Protein AF-A0A9E3S420-F1 (afdb_monomer_lite)

Radius of gyration: 16.1 Å; chains: 1; bounding box: 40×20×43 Å

pLDDT: mean 72.17, std 12.73, range [37.16, 86.69]

Foldseek 3Di:
DPPLVVVCVQAQVWDWDADVVLRFIDIDGDLVSLVPDPPDDPVSSVVSVVVNVVVRVVRVVVVVVVVVVVVPDD

Structure (mmCIF, N/CA/C/O backbone):
data_AF-A0A9E3S420-F1
#
_entry.id   AF-A0A9E3S420-F1
#
loop_
_atom_site.group_PDB
_atom_site.id
_atom_site.type_symbol
_atom_site.label_atom_id
_atom_site.label_alt_id
_ato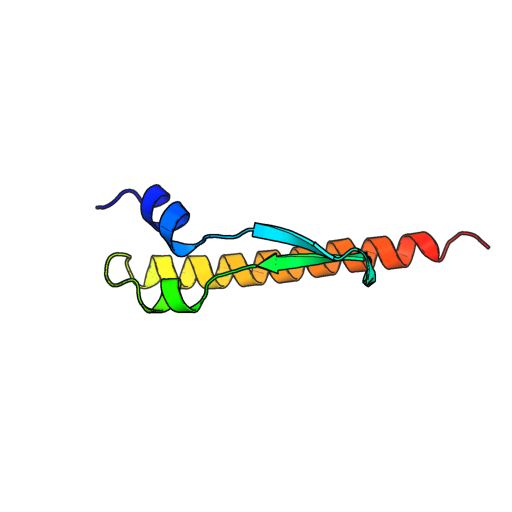m_site.label_comp_id
_atom_site.label_asym_id
_atom_site.label_entity_id
_atom_site.label_seq_id
_atom_site.pdbx_PDB_ins_code
_atom_site.Cartn_x
_atom_site.Cartn_y
_atom_site.Cartn_z
_atom_site.occupancy
_atom_site.B_iso_or_equiv
_atom_site.auth_seq_id
_atom_site.auth_comp_id
_atom_site.auth_asym_id
_atom_site.auth_atom_id
_atom_site.pdbx_PDB_model_num
ATOM 1 N N . MET A 1 1 ? -15.075 -11.042 15.701 1.00 48.34 1 MET A N 1
ATOM 2 C CA . MET A 1 1 ? -14.174 -10.087 15.019 1.00 48.34 1 MET A CA 1
ATOM 3 C C . MET A 1 1 ? -14.549 -10.111 13.548 1.00 48.34 1 MET A C 1
ATOM 5 O O . MET A 1 1 ? -14.612 -11.225 13.033 1.00 48.34 1 MET A O 1
ATOM 9 N N . PRO A 1 2 ? -14.853 -8.973 12.894 1.00 51.28 2 PRO A N 1
ATOM 10 C CA . PRO A 1 2 ? -15.008 -8.970 11.442 1.00 51.28 2 PRO A CA 1
ATOM 11 C C . PRO A 1 2 ? -13.752 -9.601 10.847 1.00 51.28 2 PRO A C 1
ATOM 13 O O . PRO A 1 2 ? -12.642 -9.356 11.335 1.00 51.28 2 PRO A O 1
ATOM 16 N N . ALA A 1 3 ? -13.928 -10.504 9.887 1.00 60.16 3 ALA A N 1
ATOM 17 C CA . ALA A 1 3 ? -12.810 -11.256 9.355 1.00 60.16 3 ALA A CA 1
ATOM 18 C C . ALA A 1 3 ? -11.830 -10.254 8.735 1.00 60.16 3 ALA A C 1
ATOM 20 O O . ALA A 1 3 ? -12.204 -9.487 7.857 1.00 60.16 3 ALA A O 1
ATOM 21 N N . LEU A 1 4 ? -10.573 -10.256 9.179 1.00 60.25 4 LEU A N 1
ATOM 22 C CA . LEU A 1 4 ? -9.500 -9.362 8.714 1.00 60.25 4 LEU A CA 1
ATOM 23 C C . LEU A 1 4 ? -9.454 -9.210 7.174 1.00 60.25 4 LEU A C 1
ATOM 25 O O . LEU A 1 4 ? -9.091 -8.157 6.654 1.00 60.25 4 LEU A O 1
ATOM 29 N N . LYS A 1 5 ? -9.870 -10.263 6.453 1.00 58.38 5 LYS A N 1
ATOM 30 C CA . LYS A 1 5 ? -10.036 -10.310 4.993 1.00 58.38 5 LYS A CA 1
ATOM 31 C C . LYS A 1 5 ? -11.061 -9.307 4.443 1.00 58.38 5 LYS A C 1
ATOM 33 O O . LYS A 1 5 ? -10.811 -8.727 3.393 1.00 58.38 5 LYS A O 1
ATOM 38 N N . GLU A 1 6 ? -12.177 -9.080 5.130 1.00 60.28 6 GLU A N 1
ATOM 39 C CA . GLU A 1 6 ? -13.210 -8.117 4.721 1.00 60.28 6 GLU A CA 1
ATOM 40 C C . GLU A 1 6 ? -12.735 -6.673 4.932 1.00 60.28 6 GLU A C 1
ATOM 42 O O . GLU A 1 6 ? -12.869 -5.861 4.019 1.00 60.28 6 GLU A O 1
ATOM 47 N N . CYS A 1 7 ? -12.064 -6.382 6.059 1.00 61.44 7 CYS A N 1
ATOM 48 C CA . CYS A 1 7 ? -11.370 -5.100 6.276 1.00 61.44 7 CYS A CA 1
ATOM 49 C C . CYS A 1 7 ? -10.342 -4.834 5.160 1.00 61.44 7 CYS A C 1
ATOM 51 O O . CYS A 1 7 ? -10.259 -3.721 4.647 1.00 61.44 7 CYS A O 1
ATOM 53 N N . PHE A 1 8 ? -9.573 -5.853 4.753 1.00 62.19 8 PHE A N 1
ATOM 54 C CA . PHE A 1 8 ? -8.598 -5.730 3.664 1.00 62.19 8 PHE A CA 1
ATOM 55 C C . PHE A 1 8 ? -9.280 -5.379 2.336 1.00 62.19 8 PHE A C 1
ATOM 57 O O . PHE A 1 8 ? -8.890 -4.421 1.677 1.00 62.19 8 PHE A O 1
ATOM 64 N N . GLY A 1 9 ? -10.322 -6.118 1.948 1.00 62.34 9 GLY A N 1
ATOM 65 C CA . GLY A 1 9 ? -11.040 -5.874 0.694 1.00 62.34 9 GLY A CA 1
ATOM 66 C C . GLY A 1 9 ? -11.711 -4.498 0.634 1.00 62.34 9 GLY A C 1
ATOM 67 O O . GLY A 1 9 ? -11.706 -3.863 -0.417 1.00 62.34 9 GLY A O 1
ATOM 68 N N . GLN A 1 10 ? -12.241 -4.016 1.761 1.00 62.38 10 GLN A N 1
ATOM 69 C CA . GLN A 1 10 ? -12.938 -2.729 1.836 1.00 62.38 10 GLN A CA 1
ATOM 70 C C . GLN A 1 10 ? -11.993 -1.520 1.903 1.00 62.38 10 GLN A 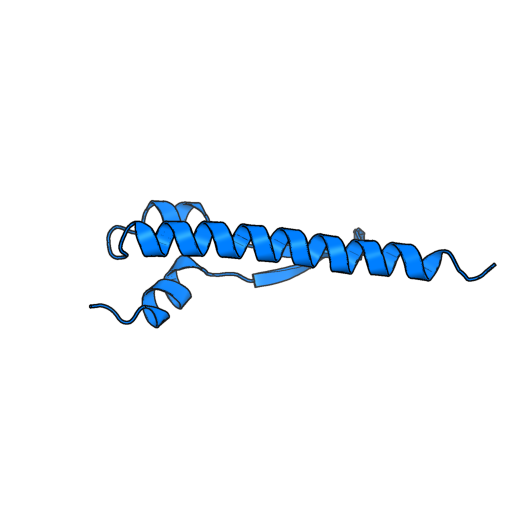C 1
ATOM 72 O O . GLN A 1 10 ? -12.311 -0.477 1.335 1.00 62.38 10 GLN A O 1
ATOM 77 N N . LEU A 1 11 ? -10.843 -1.647 2.577 1.00 61.12 11 L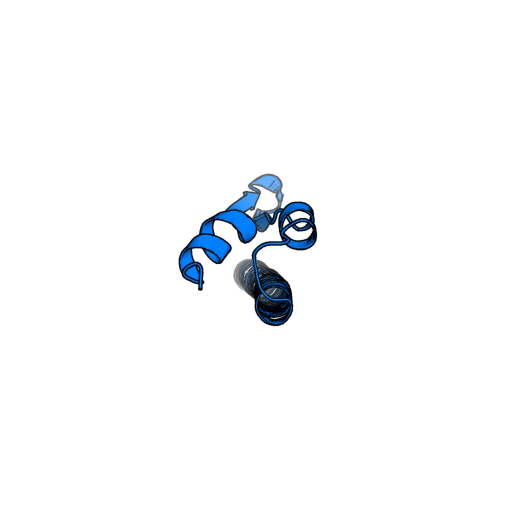EU A N 1
ATOM 78 C CA . LEU A 1 11 ? -9.979 -0.502 2.906 1.00 61.12 11 LEU A CA 1
ATOM 79 C C . LEU A 1 11 ? -8.666 -0.476 2.158 1.00 61.12 11 LEU A C 1
ATOM 81 O O . LEU A 1 11 ? -8.124 0.600 1.926 1.00 61.12 11 LEU A O 1
ATOM 85 N N . ALA A 1 12 ? -8.127 -1.642 1.806 1.00 62.62 12 ALA A N 1
ATOM 86 C CA . ALA A 1 12 ? -6.888 -1.663 1.059 1.00 62.62 12 ALA A CA 1
ATOM 87 C C . ALA A 1 12 ? -7.129 -1.114 -0.347 1.00 62.62 12 ALA A C 1
ATOM 89 O O . ALA A 1 12 ? -6.272 -0.387 -0.831 1.00 62.62 12 ALA A O 1
ATOM 90 N N . ASN A 1 13 ? -8.275 -1.443 -0.975 1.00 66.75 13 ASN A N 1
ATOM 91 C CA . ASN A 1 13 ? -8.671 -1.094 -2.352 1.00 66.75 13 ASN A CA 1
ATOM 92 C C . ASN A 1 13 ? -7.477 -0.746 -3.263 1.00 66.75 13 ASN A C 1
ATOM 94 O O . ASN A 1 13 ? -7.410 0.315 -3.888 1.00 66.75 13 ASN A O 1
ATOM 98 N N . MET A 1 14 ? -6.483 -1.637 -3.241 1.00 73.75 14 MET A N 1
ATOM 99 C CA . MET A 1 14 ? -5.186 -1.419 -3.851 1.00 73.75 14 MET A CA 1
ATOM 100 C C . MET A 1 14 ? -5.286 -1.891 -5.287 1.00 73.75 14 MET A C 1
ATOM 102 O O . MET A 1 14 ? -5.599 -3.053 -5.540 1.00 73.75 14 MET A O 1
ATOM 106 N N . SER A 1 15 ? -4.975 -1.014 -6.234 1.00 79.56 15 SER A N 1
ATOM 107 C CA . SER A 1 15 ? -4.841 -1.418 -7.632 1.00 79.56 15 SER A CA 1
ATOM 108 C C . SER A 1 15 ? -3.495 -0.966 -8.168 1.00 79.56 15 SER A C 1
ATOM 110 O O . SER A 1 15 ? -3.160 0.216 -8.072 1.00 79.56 15 SER A O 1
ATOM 112 N N . ILE A 1 16 ? -2.739 -1.895 -8.748 1.00 82.38 16 ILE A N 1
ATOM 113 C CA . ILE A 1 16 ? -1.545 -1.561 -9.521 1.00 82.38 16 ILE A CA 1
ATOM 114 C C . ILE A 1 16 ? -2.021 -1.126 -10.902 1.00 82.38 16 ILE A C 1
ATOM 116 O O . ILE A 1 16 ? -2.769 -1.845 -11.565 1.00 82.38 16 ILE A O 1
ATOM 120 N N . ARG A 1 17 ? -1.609 0.064 -11.330 1.00 82.94 17 ARG A N 1
ATOM 121 C CA . ARG A 1 17 ? -1.881 0.572 -12.673 1.00 82.94 17 ARG A CA 1
ATOM 122 C C . ARG A 1 17 ? -0.572 0.842 -13.385 1.00 82.94 17 ARG A C 1
ATOM 124 O O . ARG A 1 17 ? 0.387 1.301 -12.772 1.00 82.94 17 ARG A O 1
ATOM 131 N N . PHE A 1 18 ? -0.552 0.563 -14.679 1.00 83.69 18 PHE A N 1
ATOM 132 C CA . PHE A 1 18 ? 0.564 0.912 -15.539 1.00 83.69 18 PHE A CA 1
ATOM 133 C C . PHE A 1 18 ? 0.289 2.254 -16.208 1.00 83.69 18 PHE A C 1
ATOM 135 O O . PHE A 1 18 ? -0.843 2.547 -16.600 1.00 83.69 18 PHE A O 1
ATOM 142 N N . ARG A 1 19 ? 1.316 3.092 -16.285 1.00 81.00 19 ARG A N 1
ATOM 143 C CA . ARG A 1 19 ? 1.252 4.411 -16.897 1.00 81.00 19 ARG A CA 1
ATOM 144 C C . ARG A 1 19 ? 2.079 4.391 -18.173 1.00 81.00 19 ARG A C 1
ATOM 146 O O . ARG A 1 19 ? 3.305 4.421 -18.112 1.00 81.00 19 ARG A O 1
ATOM 153 N N . ASP A 1 20 ? 1.401 4.353 -19.315 1.00 79.25 20 ASP A N 1
ATOM 154 C CA . ASP A 1 20 ? 2.045 4.125 -20.614 1.00 79.25 20 ASP A CA 1
ATOM 155 C C . ASP A 1 20 ? 3.097 5.184 -20.963 1.00 79.25 20 ASP A C 1
ATOM 157 O O . ASP A 1 20 ? 4.160 4.851 -21.484 1.00 79.25 20 ASP A O 1
ATOM 161 N N . HIS A 1 21 ? 2.853 6.454 -20.620 1.00 81.12 21 HIS A N 1
ATOM 162 C CA . HIS A 1 21 ? 3.763 7.550 -20.970 1.00 81.12 21 HIS A CA 1
ATOM 163 C C . HIS A 1 21 ? 5.070 7.551 -20.176 1.00 81.12 21 HIS A C 1
ATOM 165 O O . HIS A 1 21 ? 6.100 7.948 -20.709 1.00 81.12 21 HIS A O 1
ATOM 171 N N . SER A 1 22 ? 5.044 7.126 -18.911 1.00 79.50 22 SER A N 1
ATOM 172 C CA . SER A 1 22 ? 6.239 7.057 -18.061 1.00 79.50 22 SER A CA 1
ATOM 173 C C . SER A 1 22 ? 6.809 5.643 -17.963 1.00 79.50 22 SER A C 1
ATOM 175 O O . SER A 1 22 ? 7.827 5.454 -17.309 1.00 79.50 22 SER A O 1
ATOM 177 N N . LYS A 1 23 ? 6.162 4.658 -18.604 1.00 81.00 23 LYS A N 1
ATOM 178 C CA . LYS A 1 23 ? 6.462 3.222 -18.514 1.00 81.00 23 LYS A CA 1
ATOM 179 C C . LYS A 1 23 ? 6.648 2.725 -17.075 1.00 81.00 23 LYS A C 1
ATOM 181 O O . LYS A 1 23 ? 7.494 1.872 -16.819 1.00 81.00 23 LYS A O 1
ATOM 186 N N . GLN A 1 24 ? 5.847 3.256 -16.155 1.00 80.31 24 GLN A N 1
ATOM 187 C CA . GLN A 1 24 ? 5.955 2.989 -14.720 1.00 80.31 24 GLN A CA 1
ATOM 188 C C . GLN A 1 24 ? 4.670 2.393 -14.159 1.00 80.31 24 GLN A C 1
ATOM 190 O O . GLN A 1 24 ? 3.561 2.767 -14.558 1.00 80.31 24 GLN A O 1
ATOM 195 N N . HIS A 1 25 ? 4.825 1.494 -13.197 1.00 82.19 25 HIS A N 1
ATOM 196 C CA . HIS A 1 25 ? 3.736 0.984 -12.385 1.00 82.19 25 HIS A CA 1
ATOM 197 C C . HIS A 1 25 ? 3.553 1.886 -11.171 1.00 82.19 25 HIS A C 1
ATOM 199 O O . HIS A 1 25 ? 4.503 2.269 -10.495 1.00 82.19 25 HIS A O 1
ATOM 205 N N . PHE A 1 26 ? 2.306 2.197 -10.842 1.00 80.62 26 PHE A N 1
ATOM 206 C CA . PHE A 1 26 ? 1.988 2.918 -9.621 1.00 80.62 26 PHE A CA 1
ATOM 207 C C . PHE A 1 26 ? 0.889 2.206 -8.851 1.00 80.62 26 PHE A C 1
ATOM 209 O O . PHE A 1 26 ? -0.042 1.626 -9.418 1.00 80.62 26 PHE A O 1
ATOM 216 N N . LEU A 1 27 ? 1.008 2.269 -7.530 1.00 84.12 27 LEU A N 1
ATOM 217 C CA . LEU A 1 27 ? -0.009 1.781 -6.622 1.00 84.12 27 LEU A CA 1
ATOM 218 C C . LEU A 1 27 ? -1.046 2.884 -6.411 1.00 84.12 27 LEU A C 1
ATOM 220 O O . LEU A 1 27 ? -0.725 3.960 -5.906 1.00 84.12 27 LEU A O 1
ATOM 224 N N . ARG A 1 28 ? -2.295 2.617 -6.783 1.00 82.81 28 ARG A N 1
ATOM 225 C CA . ARG A 1 28 ? -3.436 3.444 -6.390 1.00 82.81 28 ARG A CA 1
ATOM 226 C C . ARG A 1 28 ? -3.996 2.894 -5.084 1.00 82.81 28 ARG A C 1
ATOM 228 O O . ARG A 1 28 ? -4.369 1.724 -5.038 1.00 82.81 28 ARG A O 1
ATOM 235 N N . VAL A 1 29 ? -4.052 3.752 -4.071 1.00 79.94 29 VAL A N 1
ATOM 236 C CA . VAL A 1 29 ? -4.560 3.462 -2.725 1.00 79.94 29 VAL A CA 1
ATOM 237 C C . VAL A 1 29 ? -5.514 4.581 -2.323 1.00 79.94 29 VAL A C 1
ATOM 239 O O . VAL A 1 29 ? -5.263 5.741 -2.646 1.00 79.94 29 VAL A O 1
ATOM 242 N N . ASP A 1 30 ? -6.588 4.235 -1.624 1.00 77.94 30 ASP A N 1
ATOM 243 C CA . ASP A 1 30 ? -7.508 5.188 -1.003 1.00 77.94 30 ASP A CA 1
ATOM 244 C C . ASP A 1 30 ? -7.159 5.331 0.491 1.00 77.94 30 ASP A C 1
ATOM 246 O O . ASP A 1 30 ? -7.693 4.638 1.357 1.00 77.94 30 ASP A O 1
ATOM 250 N N . GLU A 1 31 ? -6.156 6.165 0.788 1.00 73.31 31 GLU A N 1
ATOM 251 C CA . GLU A 1 31 ? -5.628 6.330 2.152 1.00 73.31 31 GLU A CA 1
ATOM 252 C C . GLU A 1 31 ? -6.614 7.047 3.092 1.00 73.31 31 GLU A C 1
ATOM 254 O O . GLU A 1 31 ? -6.521 6.885 4.310 1.00 73.31 31 GLU A O 1
ATOM 259 N N . GLU A 1 32 ? -7.562 7.816 2.550 1.00 76.00 32 GLU A N 1
ATOM 260 C CA . GLU A 1 32 ? -8.594 8.511 3.329 1.00 76.00 32 GLU A CA 1
ATOM 261 C C . GLU A 1 32 ? -9.601 7.516 3.907 1.00 76.00 32 GLU A C 1
ATOM 263 O O . GLU A 1 32 ? -9.808 7.501 5.121 1.00 76.00 32 GLU A O 1
ATOM 268 N N . LYS A 1 33 ? -10.091 6.569 3.096 1.00 73.94 33 LYS A N 1
ATOM 269 C CA . LYS A 1 33 ? -10.970 5.492 3.588 1.00 73.94 33 LYS A CA 1
ATOM 270 C C . LYS A 1 33 ? -10.353 4.665 4.706 1.00 73.94 33 LYS A C 1
ATOM 272 O O . LYS A 1 33 ? -11.042 4.239 5.631 1.00 73.94 33 LYS A O 1
ATOM 277 N N . LEU A 1 34 ? -9.047 4.421 4.634 1.00 71.19 34 LEU A N 1
ATOM 278 C CA . LEU A 1 34 ? -8.344 3.662 5.662 1.00 71.19 34 LEU A CA 1
ATOM 279 C C . LEU A 1 34 ? -8.286 4.421 7.000 1.00 71.19 34 LEU A C 1
ATOM 281 O O . LEU A 1 34 ? -8.370 3.800 8.065 1.00 71.19 34 LEU A O 1
ATOM 285 N N . LYS A 1 35 ? -8.171 5.755 6.955 1.00 71.00 35 LYS A N 1
ATOM 286 C CA . LYS A 1 35 ? -8.202 6.619 8.145 1.00 71.00 35 LYS A CA 1
ATOM 287 C C . LYS A 1 35 ? -9.604 6.667 8.757 1.00 71.00 35 LYS A C 1
ATOM 289 O O . LYS A 1 35 ? -9.720 6.462 9.964 1.00 71.00 35 LYS A O 1
ATOM 294 N N . GLU A 1 36 ? -10.632 6.828 7.923 1.00 72.44 36 GLU A N 1
ATOM 295 C CA . GLU A 1 36 ? -12.053 6.946 8.304 1.00 72.44 36 GLU A CA 1
ATOM 296 C C . GLU A 1 36 ? -12.690 5.642 8.816 1.00 72.44 36 GLU A C 1
ATOM 298 O O . GLU A 1 36 ? -13.811 5.634 9.317 1.00 72.44 36 GLU A O 1
ATOM 303 N N . CYS A 1 37 ? -12.000 4.510 8.694 1.00 72.62 37 CYS A N 1
ATOM 304 C CA . CYS A 1 37 ? -12.565 3.222 9.066 1.00 72.62 37 CYS A CA 1
ATOM 305 C C . CYS A 1 37 ? -12.639 2.992 10.584 1.00 72.62 37 CYS A C 1
ATOM 307 O O . CYS A 1 37 ? -11.684 2.507 11.178 1.00 72.62 37 CYS A O 1
ATOM 309 N N . ASP A 1 38 ? -13.768 3.207 11.242 1.00 71.56 38 ASP A N 1
ATOM 310 C CA . ASP A 1 38 ? -13.864 2.947 12.693 1.00 71.56 38 ASP A CA 1
ATOM 311 C C . ASP A 1 38 ? -14.023 1.463 13.073 1.00 71.56 38 ASP A C 1
ATOM 313 O O . ASP A 1 38 ? -13.982 1.101 14.249 1.00 71.56 38 ASP A O 1
ATOM 317 N N . THR A 1 39 ? -14.162 0.572 12.089 1.00 74.50 39 THR A N 1
ATOM 318 C CA . THR A 1 39 ? -14.433 -0.854 12.320 1.00 74.50 39 THR A CA 1
ATOM 319 C C . THR A 1 39 ? -13.181 -1.714 12.488 1.00 74.50 39 THR A C 1
ATOM 321 O O . THR A 1 39 ? -13.262 -2.782 13.100 1.00 74.50 39 THR A O 1
ATOM 324 N N . CYS A 1 40 ? -12.017 -1.289 11.980 1.00 73.62 40 CYS A N 1
ATOM 325 C CA . CYS A 1 40 ? -10.789 -2.08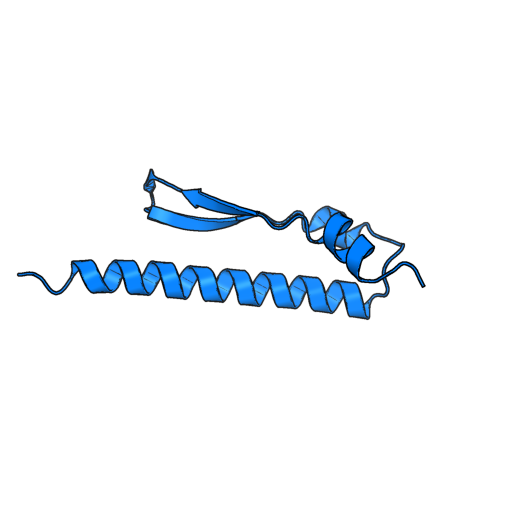6 12.064 1.00 73.62 40 CYS A CA 1
ATOM 326 C C . CYS A 1 40 ? -9.877 -1.616 13.217 1.00 73.62 40 CYS A C 1
ATOM 328 O O . CYS A 1 40 ? -9.687 -0.410 13.401 1.00 73.62 40 CYS A O 1
ATOM 330 N N . PRO A 1 41 ? -9.234 -2.543 13.958 1.00 82.00 41 PRO A N 1
ATOM 331 C CA . PRO A 1 41 ? -8.294 -2.192 15.021 1.00 82.00 41 PRO A CA 1
ATOM 332 C C . PRO A 1 41 ? -7.136 -1.322 14.518 1.00 82.00 41 PRO A C 1
ATOM 334 O O . PRO A 1 41 ? -6.612 -1.552 13.425 1.00 82.00 41 PRO A O 1
ATOM 337 N N . LEU A 1 42 ? -6.667 -0.389 15.355 1.00 79.62 42 LEU A N 1
ATOM 338 C CA . LEU A 1 42 ? -5.567 0.530 15.027 1.00 79.62 42 LEU A CA 1
ATOM 339 C C . LEU A 1 42 ? -4.331 -0.203 14.483 1.00 79.62 42 LEU A C 1
ATOM 341 O O . LEU A 1 42 ? -3.789 0.179 13.452 1.00 79.62 42 LEU A O 1
ATOM 345 N N . PHE A 1 43 ? -3.943 -1.311 15.121 1.00 79.06 43 PHE A N 1
ATOM 346 C CA . PHE A 1 43 ? -2.823 -2.141 14.674 1.00 79.06 43 PHE A CA 1
ATOM 347 C C . PHE A 1 43 ? -2.988 -2.633 13.226 1.00 79.06 43 PHE A C 1
ATOM 349 O O . PHE A 1 43 ? -2.048 -2.586 12.438 1.00 79.06 43 PHE A O 1
ATOM 356 N N . THR A 1 44 ? -4.197 -3.056 12.847 1.00 78.50 44 THR A N 1
ATOM 357 C CA . THR A 1 44 ? -4.493 -3.522 11.483 1.00 78.50 44 THR A CA 1
ATOM 358 C C . THR A 1 44 ? -4.392 -2.380 10.472 1.00 78.50 44 THR A C 1
ATOM 360 O O . THR A 1 44 ? -3.801 -2.559 9.408 1.00 78.50 44 THR A O 1
ATOM 363 N N . LYS A 1 45 ? -4.884 -1.183 10.822 1.00 76.75 45 LYS A N 1
ATOM 364 C CA . LYS A 1 45 ? -4.728 0.016 9.982 1.00 76.75 45 LYS A CA 1
ATOM 365 C C . LYS A 1 45 ? -3.255 0.367 9.760 1.00 76.75 45 LYS A C 1
ATOM 367 O O . LYS A 1 45 ? -2.845 0.597 8.625 1.00 76.75 45 LYS A O 1
ATOM 372 N N . CYS A 1 46 ? -2.451 0.363 10.826 1.00 78.38 46 CYS A N 1
ATOM 373 C CA . CYS A 1 46 ? -1.013 0.629 10.744 1.00 78.38 46 CYS A CA 1
ATOM 374 C C . CYS A 1 46 ? -0.290 -0.398 9.863 1.00 78.38 46 CYS A C 1
ATOM 376 O O . CYS A 1 46 ? 0.554 -0.021 9.051 1.00 78.38 46 CYS A O 1
ATOM 378 N N . MET A 1 47 ? -0.652 -1.680 9.973 1.00 82.25 47 MET A N 1
ATOM 379 C CA . MET A 1 47 ? -0.115 -2.727 9.102 1.00 82.25 47 MET A CA 1
ATOM 380 C C . MET A 1 47 ? -0.448 -2.469 7.629 1.00 82.25 47 MET A C 1
ATOM 382 O O . MET A 1 47 ? 0.434 -2.603 6.786 1.00 82.25 47 MET A O 1
ATOM 386 N N . PHE A 1 48 ? -1.675 -2.050 7.299 1.00 79.62 48 PHE A N 1
ATOM 387 C CA . PHE A 1 48 ? -2.041 -1.721 5.914 1.00 79.62 48 PHE A CA 1
ATOM 388 C C . PHE A 1 48 ? -1.262 -0.538 5.357 1.00 79.62 48 PHE A C 1
ATOM 390 O O . PHE A 1 48 ? -0.735 -0.640 4.252 1.00 79.62 48 PHE A O 1
ATOM 397 N N . LEU A 1 49 ? -1.107 0.537 6.133 1.00 79.06 49 LEU A N 1
ATOM 398 C CA . LEU A 1 49 ? -0.252 1.657 5.737 1.00 79.06 49 LEU A CA 1
ATOM 399 C C . LEU A 1 49 ? 1.175 1.180 5.438 1.00 79.06 49 LEU A C 1
ATOM 401 O O . LEU A 1 49 ? 1.728 1.505 4.390 1.00 79.06 49 LEU A O 1
ATOM 405 N N . LYS A 1 50 ? 1.734 0.322 6.300 1.00 83.62 50 LYS A N 1
ATOM 406 C CA . LYS A 1 50 ? 3.087 -0.200 6.100 1.00 83.62 50 LYS A CA 1
ATOM 407 C C . LYS A 1 50 ? 3.208 -1.110 4.874 1.00 83.62 50 LYS A C 1
ATOM 409 O O . LYS A 1 50 ? 4.206 -1.029 4.160 1.00 83.62 50 LYS A O 1
ATOM 414 N N . TYR A 1 51 ? 2.210 -1.952 4.601 1.00 83.50 51 TYR A N 1
ATOM 415 C CA . TYR A 1 51 ? 2.182 -2.770 3.384 1.00 83.50 51 TYR A CA 1
ATOM 416 C C . TYR A 1 51 ? 2.098 -1.915 2.118 1.00 83.50 51 TYR A C 1
ATOM 418 O O . TYR A 1 51 ? 2.783 -2.217 1.142 1.00 83.50 51 TYR A O 1
ATOM 426 N N . ASN A 1 52 ? 1.320 -0.831 2.136 1.00 83.12 52 ASN A N 1
ATOM 427 C CA . ASN A 1 52 ? 1.227 0.091 1.006 1.00 83.12 52 ASN A CA 1
ATOM 428 C C . ASN A 1 52 ? 2.586 0.727 0.688 1.00 83.12 52 ASN A C 1
ATOM 430 O O . ASN A 1 52 ? 2.956 0.816 -0.483 1.00 83.12 52 ASN A O 1
ATOM 434 N N . ASP A 1 53 ? 3.342 1.123 1.714 1.00 84.19 53 ASP A N 1
ATOM 435 C CA . ASP A 1 53 ? 4.687 1.680 1.543 1.00 84.19 53 ASP A CA 1
ATOM 436 C C . ASP A 1 53 ? 5.655 0.656 0.941 1.00 84.19 53 ASP A C 1
ATOM 438 O O . ASP A 1 53 ? 6.319 0.953 -0.052 1.00 84.19 53 ASP A O 1
ATOM 442 N N . LEU A 1 54 ? 5.668 -0.575 1.465 1.00 86.25 54 LEU A N 1
ATOM 443 C CA . LEU A 1 54 ? 6.503 -1.656 0.926 1.00 86.25 54 LEU A CA 1
ATOM 444 C C . LEU A 1 54 ? 6.166 -1.966 -0.540 1.00 86.25 54 LEU A C 1
ATOM 446 O O . LEU A 1 54 ? 7.059 -2.174 -1.358 1.00 86.25 54 LEU A O 1
ATOM 450 N N . MET A 1 55 ? 4.880 -1.960 -0.898 1.00 84.38 55 MET A N 1
ATOM 451 C CA . MET A 1 55 ? 4.445 -2.170 -2.280 1.00 84.38 55 MET A CA 1
ATOM 452 C C . MET A 1 55 ? 4.877 -1.015 -3.192 1.00 84.38 55 MET A C 1
ATOM 454 O O . MET A 1 55 ? 5.333 -1.264 -4.307 1.00 84.38 55 MET A O 1
ATOM 458 N N . LYS A 1 56 ? 4.789 0.241 -2.733 1.00 83.88 56 LYS A N 1
ATOM 459 C CA . LYS A 1 56 ? 5.298 1.408 -3.478 1.00 83.88 56 LYS A CA 1
ATOM 460 C C . LYS A 1 56 ? 6.813 1.304 -3.707 1.00 83.88 56 LYS A C 1
ATOM 462 O O . LYS A 1 56 ? 7.267 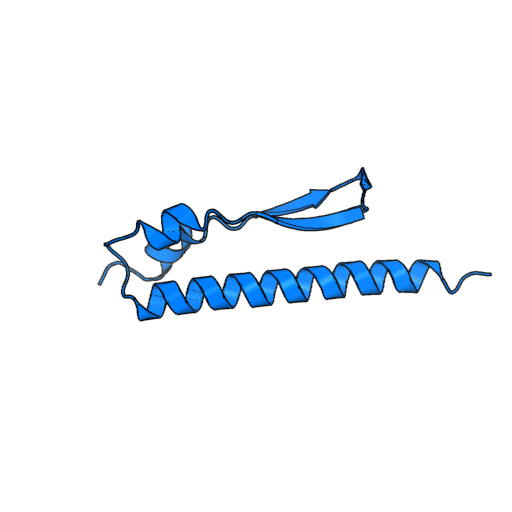1.574 -4.815 1.00 83.88 56 LYS A O 1
ATOM 467 N N . GLU A 1 57 ? 7.585 0.902 -2.698 1.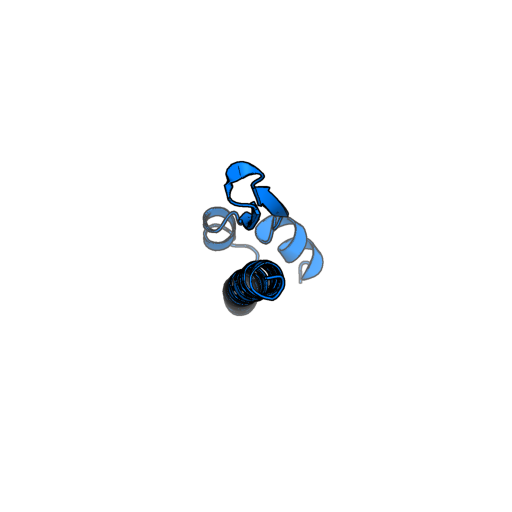00 86.69 57 GLU A N 1
ATOM 468 C CA . GLU A 1 57 ? 9.036 0.687 -2.818 1.00 86.69 57 GLU A CA 1
ATOM 469 C C . GLU A 1 57 ? 9.374 -0.447 -3.792 1.00 86.69 57 GLU A C 1
ATOM 471 O O . GLU A 1 57 ? 10.218 -0.278 -4.671 1.00 86.69 57 GLU A O 1
ATOM 476 N N . MET A 1 58 ? 8.667 -1.576 -3.707 1.00 86.00 58 MET A N 1
ATOM 477 C CA . MET A 1 58 ? 8.850 -2.700 -4.626 1.00 86.00 58 MET A CA 1
ATOM 478 C C . MET A 1 58 ? 8.576 -2.301 -6.083 1.00 86.00 58 MET A C 1
ATOM 480 O O . MET A 1 58 ? 9.350 -2.656 -6.971 1.00 86.00 58 MET A O 1
ATOM 484 N N . LEU A 1 59 ? 7.497 -1.553 -6.344 1.00 83.44 59 LEU A N 1
ATOM 485 C CA . LEU A 1 59 ? 7.172 -1.086 -7.696 1.00 83.44 59 LEU A CA 1
ATOM 486 C C . LEU A 1 59 ? 8.253 -0.148 -8.250 1.00 83.44 59 LEU A C 1
ATOM 488 O O . LEU A 1 59 ? 8.628 -0.295 -9.411 1.00 83.44 59 LEU A O 1
ATOM 492 N N . LYS A 1 60 ? 8.818 0.740 -7.417 1.00 83.31 60 LYS A N 1
ATOM 493 C CA . LYS A 1 60 ? 9.962 1.580 -7.813 1.00 83.31 60 LYS A CA 1
ATOM 494 C C . LYS A 1 60 ? 11.163 0.735 -8.236 1.00 83.31 60 LYS A C 1
ATOM 496 O O . LYS A 1 60 ? 11.701 0.962 -9.312 1.00 83.31 60 LYS A O 1
ATOM 501 N N . LEU A 1 61 ? 11.531 -0.277 -7.448 1.00 84.69 61 LEU A N 1
ATOM 502 C CA . LEU A 1 61 ? 12.653 -1.166 -7.775 1.00 84.69 61 LEU A CA 1
ATOM 503 C C . LEU A 1 61 ? 12.436 -1.937 -9.088 1.00 84.69 61 LEU A C 1
ATOM 505 O O . LEU A 1 61 ? 13.382 -2.155 -9.845 1.00 84.69 61 LEU A O 1
ATOM 509 N N . LEU A 1 62 ? 11.201 -2.365 -9.365 1.00 82.06 62 LEU A N 1
ATOM 510 C CA . LEU A 1 62 ? 10.853 -3.051 -10.614 1.00 82.06 62 LEU A CA 1
ATOM 511 C C . LEU A 1 62 ? 10.965 -2.124 -11.830 1.00 82.06 62 LEU A C 1
ATOM 513 O O . LEU A 1 62 ? 11.468 -2.540 -12.876 1.00 82.06 62 LEU A O 1
ATOM 517 N N . ASP A 1 63 ? 10.524 -0.877 -11.692 1.00 79.94 63 ASP A N 1
ATOM 518 C CA . ASP A 1 63 ? 10.619 0.114 -12.761 1.00 79.94 63 ASP A CA 1
ATOM 519 C C . ASP A 1 63 ? 12.069 0.596 -12.977 1.00 79.94 63 ASP A C 1
ATOM 521 O O . ASP A 1 63 ? 12.497 0.756 -14.120 1.00 79.94 63 ASP A O 1
ATOM 525 N N . GLU A 1 64 ? 12.865 0.747 -11.912 1.00 75.88 64 GLU A N 1
ATOM 526 C CA . GLU A 1 64 ? 14.297 1.085 -11.985 1.00 75.88 64 GLU A CA 1
ATOM 527 C C . GLU A 1 64 ? 15.109 -0.006 -12.694 1.00 75.88 64 GLU A C 1
ATOM 529 O O . GLU A 1 64 ? 15.903 0.295 -13.588 1.00 75.88 64 GLU A O 1
ATOM 534 N N . ARG A 1 65 ? 14.856 -1.285 -12.380 1.00 66.50 65 ARG A N 1
ATOM 535 C CA . ARG A 1 65 ? 15.494 -2.414 -13.079 1.00 66.50 65 ARG A CA 1
ATOM 536 C C . ARG A 1 65 ? 15.160 -2.439 -14.571 1.00 66.50 65 ARG A C 1
ATOM 538 O O . ARG A 1 65 ? 16.050 -2.686 -15.381 1.00 66.50 65 ARG A O 1
ATOM 545 N N . LYS A 1 66 ? 13.917 -2.119 -14.950 1.00 59.84 66 LYS A N 1
ATOM 546 C CA . LYS A 1 66 ? 13.532 -1.968 -16.366 1.00 59.84 66 LYS A CA 1
ATOM 547 C C . LYS A 1 66 ? 14.261 -0.814 -17.059 1.00 59.84 66 LYS A C 1
ATOM 549 O O . LYS A 1 66 ? 14.550 -0.919 -18.248 1.00 59.84 66 LYS A O 1
ATOM 554 N N . GLY A 1 67 ? 14.575 0.264 -16.341 1.00 53.66 67 GLY A N 1
ATOM 555 C CA . GLY A 1 67 ? 15.411 1.354 -16.850 1.00 53.66 67 GLY A CA 1
ATOM 556 C C . GLY A 1 67 ? 16.866 0.935 -17.096 1.00 53.66 67 GLY A C 1
ATOM 557 O O . GLY A 1 67 ? 17.475 1.388 -18.062 1.00 53.66 67 GLY A O 1
ATOM 558 N N . SER A 1 68 ? 17.411 0.035 -16.272 1.00 50.81 68 SER A N 1
ATOM 559 C CA . SER A 1 68 ? 18.794 -0.450 -16.398 1.00 50.81 68 SER A CA 1
ATOM 560 C C . SER A 1 68 ? 19.014 -1.445 -17.546 1.00 50.81 68 SER A C 1
ATOM 562 O O . SER A 1 68 ? 20.092 -1.451 -18.132 1.00 50.81 68 SER A O 1
ATOM 564 N N . GLU A 1 69 ? 18.014 -2.243 -17.931 1.00 50.44 69 GLU A N 1
ATOM 565 C CA . GLU A 1 69 ? 18.146 -3.209 -19.041 1.00 50.44 69 GLU A CA 1
ATOM 566 C C . GLU A 1 69 ? 18.154 -2.554 -20.437 1.00 50.44 69 GLU A C 1
ATOM 568 O O . GLU A 1 69 ? 18.646 -3.142 -21.400 1.00 50.44 69 GLU A O 1
ATOM 573 N N . VAL A 1 70 ? 17.673 -1.312 -20.561 1.00 46.12 70 VAL A N 1
ATOM 574 C CA . VAL A 1 70 ? 17.734 -0.540 -21.819 1.00 46.12 70 VAL A CA 1
ATOM 575 C C . VAL A 1 70 ? 19.123 0.093 -22.036 1.00 46.12 70 VAL A C 1
ATOM 577 O O . VAL A 1 70 ? 19.425 0.551 -23.134 1.00 46.12 70 VAL A O 1
ATOM 580 N N . GLY A 1 71 ? 20.007 0.065 -21.030 1.00 43.94 71 GLY A N 1
ATOM 581 C CA . GLY A 1 71 ? 21.354 0.647 -21.089 1.00 43.94 71 GLY A CA 1
ATOM 582 C C . GLY A 1 71 ? 22.492 -0.309 -21.469 1.00 43.94 71 GLY A C 1
ATOM 583 O O . GLY A 1 71 ? 23.635 0.129 -21.514 1.00 43.94 71 GLY A O 1
ATOM 584 N N . THR A 1 72 ? 22.232 -1.598 -21.728 1.00 42.25 72 THR A N 1
ATOM 585 C CA . THR A 1 72 ? 23.291 -2.600 -22.023 1.00 42.25 72 THR A CA 1
ATOM 586 C C . THR A 1 72 ? 23.229 -3.155 -23.450 1.00 42.25 72 THR A C 1
ATOM 588 O O . THR A 1 72 ? 23.688 -4.260 -23.734 1.00 42.25 72 THR A O 1
ATOM 591 N N . ARG A 1 73 ? 22.666 -2.386 -24.384 1.00 43.91 73 ARG A N 1
ATOM 592 C CA . ARG A 1 73 ? 22.865 -2.608 -25.819 1.00 43.91 73 ARG A CA 1
ATOM 593 C C . ARG A 1 73 ? 23.272 -1.298 -26.469 1.00 43.91 73 ARG A C 1
ATOM 595 O O . ARG A 1 73 ? 22.400 -0.571 -26.928 1.00 43.91 73 ARG A O 1
ATOM 602 N N . LEU A 1 74 ? 24.575 -1.035 -26.463 1.00 37.16 74 LEU A N 1
ATOM 603 C CA . LEU A 1 74 ? 25.354 -0.397 -27.528 1.00 37.16 74 LEU A CA 1
ATOM 604 C C . LEU A 1 74 ? 26.839 -0.558 -27.191 1.00 37.16 74 LEU A C 1
ATOM 606 O O . LEU A 1 74 ? 27.224 -0.169 -26.068 1.00 37.16 74 LEU A O 1
#

Secondary structure (DSSP, 8-state):
---HHHHHHHHT--EEEEETTTTEEEEE--HHHHHH-TTS-HHHHHHHHHHHHHHHHHHHHHHHHHHHHTTS--

Sequence (74 aa):
MPALKECFGQLANMSIRFRDHSKQHFLRVDEEKLKECDTCPLFTKCMFLKYNDLMKEMLKLLDERKGSEVGTRL